Protein AF-A0A413YVV0-F1 (afdb_monomer_lite)

Foldseek 3Di:
DDPPPPPDDPPFPPPQAAAPPPGDGCVGQPPPNAWDWDWDADDPDDPQHRHTDTGTHGPVRVCVVLVVVQVVDPDRPDDDDD

Sequence (82 aa):
MFYIQRKDADDMAKGLTRCNVCGKTVEQVFENQMPISIHDRVGYGSKHDGSMLDLDICPDCFDKLIDSFAEKCAINPIKENL

Organism: NCBI:txid39485

Secondary structure (DSSP, 8-state):
-------SSSSS--SSSB-TTT--BHHHH-SS---EEEEEE--SSSTTTTPEEEEEE-HHHHHHHHHHHHTT-SS-S-----

pLDDT: mean 76.21, std 16.93, range [35.0, 94.38]

Radius of gyration: 16.24 Å; chains: 1; bounding box: 24×59×34 Å

Structure (mmCIF, N/CA/C/O backbone):
data_AF-A0A413YVV0-F1
#
_entry.id   AF-A0A413YVV0-F1
#
loop_
_atom_site.group_PDB
_atom_site.id
_atom_site.type_symbol
_atom_site.label_atom_id
_atom_site.label_alt_id
_atom_site.label_comp_id
_atom_site.label_asym_id
_atom_site.label_entity_id
_atom_site.label_seq_id
_atom_site.pdbx_PDB_ins_code
_atom_site.Cartn_x
_atom_site.Cartn_y
_atom_site.Cartn_z
_atom_site.occupancy
_atom_site.B_iso_or_equiv
_atom_site.auth_seq_id
_atom_site.auth_comp_id
_atom_site.auth_asym_id
_atom_site.auth_atom_id
_atom_site.pdbx_PDB_model_num
ATOM 1 N N . MET A 1 1 ? -8.920 39.770 -6.182 1.00 42.19 1 MET A N 1
ATOM 2 C CA . MET A 1 1 ? -9.420 38.804 -5.183 1.00 42.19 1 MET A CA 1
ATOM 3 C C . MET A 1 1 ? -9.520 37.452 -5.865 1.00 42.19 1 MET A C 1
ATOM 5 O O . MET A 1 1 ? -10.397 37.284 -6.697 1.00 42.19 1 MET A O 1
ATOM 9 N N . PHE A 1 2 ? -8.616 36.526 -5.563 1.00 37.97 2 PHE A N 1
ATOM 10 C CA . PHE A 1 2 ? -8.747 35.126 -5.963 1.00 37.97 2 PHE A CA 1
ATOM 11 C C . PHE A 1 2 ? -8.353 34.291 -4.746 1.00 37.97 2 PHE A C 1
ATOM 13 O O . PHE A 1 2 ? -7.175 34.067 -4.488 1.00 37.97 2 PHE A O 1
ATOM 20 N N . TYR A 1 3 ? -9.345 33.925 -3.935 1.00 35.00 3 TYR A N 1
ATOM 21 C CA . TYR A 1 3 ? -9.163 32.960 -2.856 1.00 35.00 3 TYR A CA 1
ATOM 22 C C . TYR A 1 3 ? -9.133 31.570 -3.490 1.00 35.00 3 TYR A C 1
ATOM 24 O O . TYR A 1 3 ? -10.177 30.976 -3.745 1.00 35.00 3 TYR A O 1
ATOM 32 N N . ILE A 1 4 ? -7.933 31.067 -3.782 1.00 51.72 4 ILE A N 1
ATOM 33 C CA . ILE A 1 4 ? -7.735 29.650 -4.090 1.00 51.72 4 ILE A CA 1
ATOM 34 C C . ILE A 1 4 ? -7.915 28.911 -2.761 1.00 51.72 4 ILE A C 1
ATOM 36 O O . ILE A 1 4 ? -7.062 28.975 -1.875 1.00 51.72 4 ILE A O 1
ATOM 40 N N . GLN A 1 5 ? -9.081 28.291 -2.597 1.00 47.53 5 GLN A N 1
ATOM 41 C CA . GLN A 1 5 ? -9.412 27.416 -1.476 1.00 47.53 5 GLN A CA 1
ATOM 42 C C . GLN A 1 5 ? -8.449 26.218 -1.513 1.00 47.53 5 GLN A C 1
ATOM 44 O O . GLN A 1 5 ? -8.649 25.291 -2.291 1.00 47.53 5 GLN A O 1
ATOM 49 N N . ARG A 1 6 ? -7.371 26.265 -0.717 1.00 49.88 6 ARG A N 1
ATOM 50 C CA . ARG A 1 6 ? -6.481 25.121 -0.468 1.00 49.88 6 ARG A CA 1
ATOM 51 C C . ARG A 1 6 ? -7.286 24.064 0.284 1.00 49.88 6 ARG A C 1
ATOM 53 O O . ARG A 1 6 ? -7.489 24.209 1.485 1.00 49.88 6 ARG A O 1
ATOM 60 N N . LYS A 1 7 ? -7.767 23.050 -0.434 1.00 47.84 7 LYS A N 1
ATOM 61 C CA . LYS A 1 7 ? -8.565 21.944 0.113 1.00 47.84 7 LYS A CA 1
ATOM 62 C C . LYS A 1 7 ? -7.751 20.649 0.263 1.00 47.84 7 LYS A C 1
ATOM 64 O O . LYS A 1 7 ? -8.301 19.625 0.629 1.00 47.84 7 LYS A O 1
ATOM 69 N N . ASP A 1 8 ? -6.438 20.703 0.042 1.00 46.78 8 ASP A N 1
ATOM 70 C CA . ASP A 1 8 ? -5.619 19.510 -0.217 1.00 46.78 8 ASP A CA 1
ATOM 71 C C . ASP A 1 8 ? -4.502 19.300 0.823 1.00 46.78 8 ASP A C 1
ATOM 73 O O . ASP A 1 8 ? -3.362 19.006 0.475 1.00 46.78 8 ASP A O 1
ATOM 77 N N . ALA A 1 9 ? -4.794 19.509 2.111 1.00 47.00 9 ALA A N 1
ATOM 78 C CA . ALA A 1 9 ? -3.846 19.217 3.200 1.00 47.00 9 ALA A CA 1
ATOM 79 C C . ALA A 1 9 ? -4.469 18.483 4.402 1.00 47.00 9 ALA A C 1
ATOM 81 O O . ALA A 1 9 ? -3.742 18.051 5.298 1.00 47.00 9 ALA A O 1
ATOM 82 N N . ASP A 1 10 ? -5.795 18.330 4.431 1.00 46.69 10 ASP A N 1
ATOM 83 C CA . ASP A 1 10 ? -6.510 17.649 5.518 1.00 46.69 10 ASP A CA 1
ATOM 84 C C . ASP A 1 10 ? -6.967 16.224 5.159 1.00 46.69 10 ASP A C 1
ATOM 86 O O . ASP A 1 10 ? -7.349 15.484 6.058 1.00 46.69 10 ASP A O 1
ATOM 90 N N . ASP A 1 11 ? -6.837 15.810 3.891 1.00 51.66 11 ASP A N 1
ATOM 91 C CA . ASP A 1 11 ? -7.126 14.440 3.422 1.00 51.66 11 ASP A CA 1
ATOM 92 C C . ASP A 1 11 ? -5.869 13.556 3.292 1.00 51.66 11 ASP A C 1
ATOM 94 O O . ASP A 1 11 ? -5.948 12.411 2.845 1.00 51.66 11 ASP A O 1
ATOM 98 N N . MET A 1 12 ? -4.693 14.061 3.680 1.00 52.53 12 MET A N 1
ATOM 99 C CA . MET A 1 12 ? -3.528 13.196 3.877 1.00 52.53 12 MET A CA 1
ATOM 100 C C . MET A 1 12 ? -3.698 12.469 5.208 1.00 52.53 12 MET A C 1
ATOM 102 O O . MET A 1 12 ? -4.083 13.094 6.199 1.00 52.53 12 MET A O 1
ATOM 106 N N . ALA A 1 13 ? -3.454 11.158 5.228 1.00 51.66 13 ALA A N 1
ATOM 107 C CA . ALA A 1 13 ? -3.486 10.351 6.440 1.00 51.66 13 ALA A CA 1
ATOM 108 C C . ALA A 1 13 ? -2.372 10.841 7.378 1.00 51.66 13 ALA A C 1
ATOM 110 O O . ALA A 1 13 ? -1.268 10.323 7.366 1.00 51.66 13 ALA A O 1
ATOM 111 N N . LYS A 1 14 ? -2.648 11.897 8.158 1.00 52.31 14 LYS A N 1
ATOM 112 C CA . LYS A 1 14 ? -1.722 12.528 9.106 1.00 52.31 14 LYS A CA 1
ATOM 113 C C . LYS A 1 14 ? -1.387 11.554 10.237 1.00 52.31 14 LYS A C 1
ATOM 115 O O . LYS A 1 14 ? -1.864 11.746 11.346 1.00 52.31 14 LYS A O 1
ATOM 120 N N . GLY A 1 15 ? -0.580 10.537 9.947 1.00 54.00 15 GLY A N 1
ATOM 121 C CA . GLY A 1 15 ? -0.070 9.542 10.878 1.00 54.00 15 GLY A CA 1
ATOM 122 C C . GLY A 1 15 ? -1.155 8.763 11.622 1.00 54.00 15 GLY A C 1
ATOM 123 O O . GLY A 1 15 ? -1.857 9.295 12.482 1.00 54.00 15 GLY A O 1
ATOM 124 N N . LEU A 1 16 ? -1.228 7.455 11.382 1.00 58.09 16 LEU A N 1
ATOM 125 C CA . LEU A 1 16 ? -1.797 6.500 12.339 1.00 58.09 16 LEU A CA 1
ATOM 126 C C . LEU A 1 16 ? -3.236 6.814 12.787 1.00 58.09 16 LEU A C 1
ATOM 128 O O . LEU A 1 16 ? -3.607 6.549 13.928 1.00 58.09 16 LEU A O 1
ATOM 132 N N . THR A 1 17 ? -4.081 7.382 11.927 1.00 65.31 17 THR A N 1
ATOM 133 C CA . THR A 1 17 ? -5.477 7.655 12.320 1.00 65.31 17 THR A CA 1
ATOM 134 C C . THR A 1 17 ? -6.483 6.790 11.588 1.00 65.31 17 THR A C 1
ATOM 136 O O . THR A 1 17 ? -7.560 6.545 12.133 1.00 65.31 17 THR A O 1
ATOM 139 N N . ARG A 1 18 ? -6.167 6.289 10.384 1.00 80.94 18 ARG A N 1
ATOM 140 C CA . ARG A 1 18 ? -7.149 5.590 9.548 1.00 80.94 18 ARG A CA 1
ATOM 141 C C . ARG A 1 18 ? -6.509 4.703 8.485 1.00 80.94 18 ARG A C 1
ATOM 143 O O . ARG A 1 18 ? -5.575 5.121 7.821 1.00 80.94 18 ARG A O 1
ATOM 150 N N . CYS A 1 19 ? -7.082 3.523 8.248 1.00 86.31 19 CYS A N 1
ATOM 151 C CA . CYS A 1 19 ? -6.698 2.696 7.105 1.00 86.31 19 CYS A CA 1
ATOM 152 C C . CYS A 1 19 ? -7.160 3.331 5.780 1.00 86.31 19 CYS A C 1
ATOM 154 O O . CYS A 1 19 ? -8.358 3.553 5.600 1.00 86.31 19 CYS A O 1
ATOM 156 N N . ASN A 1 20 ? -6.256 3.533 4.817 1.00 87.25 20 ASN A N 1
ATOM 157 C CA . ASN A 1 20 ? -6.581 4.088 3.494 1.00 87.25 20 ASN A CA 1
ATOM 158 C C . ASN A 1 20 ? -7.509 3.188 2.653 1.00 87.25 20 ASN A C 1
ATOM 160 O O . ASN A 1 20 ? -8.156 3.681 1.734 1.00 87.25 20 ASN A O 1
ATOM 164 N N . VAL A 1 21 ? -7.582 1.883 2.949 1.00 89.25 21 VAL A N 1
ATOM 165 C CA . VAL A 1 21 ? -8.394 0.915 2.188 1.00 89.25 21 VAL A CA 1
ATOM 166 C C . VAL A 1 21 ? -9.809 0.797 2.754 1.00 89.25 21 VAL A C 1
ATOM 168 O O . VAL A 1 21 ? -10.782 1.045 2.048 1.00 89.25 21 VAL A O 1
ATOM 171 N N . CYS A 1 22 ? -9.949 0.409 4.027 1.00 89.12 22 CYS A N 1
ATOM 172 C CA . CYS A 1 22 ? -11.266 0.192 4.637 1.00 89.12 22 CYS A CA 1
ATOM 173 C C . CYS A 1 22 ? -11.816 1.411 5.385 1.00 89.12 22 CYS A C 1
ATOM 175 O O . CYS A 1 22 ? -12.981 1.413 5.777 1.00 89.12 22 CYS A O 1
ATOM 177 N N . GLY A 1 23 ? -10.996 2.435 5.624 1.00 85.75 23 GLY A N 1
ATOM 178 C CA . GLY A 1 23 ? -11.422 3.647 6.307 1.00 85.75 23 GLY A CA 1
ATOM 179 C C . GLY A 1 23 ? -11.732 3.474 7.797 1.00 85.75 23 GLY A C 1
ATOM 180 O O . GLY A 1 23 ? -12.343 4.373 8.371 1.00 85.75 23 GLY A O 1
ATOM 181 N N . LYS A 1 24 ? -11.362 2.365 8.439 1.00 83.50 24 LYS A N 1
ATOM 182 C CA . LYS A 1 24 ? -11.516 2.219 9.894 1.00 83.50 24 LYS A CA 1
ATOM 183 C C . LYS A 1 24 ? -10.407 2.981 10.635 1.00 83.50 24 LYS A C 1
ATOM 185 O O . LYS A 1 24 ? -9.287 3.060 10.119 1.00 83.50 24 LYS A O 1
ATOM 190 N N . THR A 1 25 ? -10.716 3.551 11.801 1.00 78.50 25 THR A N 1
ATOM 191 C CA . THR A 1 25 ? -9.745 4.328 12.595 1.00 78.50 25 THR A CA 1
ATOM 192 C C . THR A 1 25 ? -8.826 3.445 13.419 1.00 78.50 25 THR A C 1
ATOM 194 O O . THR A 1 25 ? -9.134 2.273 13.639 1.00 78.50 25 THR A O 1
ATOM 197 N N . VAL A 1 26 ? -7.710 4.001 13.905 1.00 66.62 26 VAL A N 1
ATOM 198 C CA . VAL A 1 26 ? -6.730 3.207 14.655 1.00 66.62 26 VAL A CA 1
ATOM 199 C C . VAL A 1 26 ? -7.323 2.533 15.902 1.00 66.62 26 VAL A C 1
ATOM 201 O O . VAL A 1 26 ? -7.055 1.369 16.176 1.00 66.62 26 VAL A O 1
ATOM 204 N N . GLU A 1 27 ? -8.270 3.183 16.567 1.00 66.31 27 GLU A N 1
ATOM 205 C CA . GLU A 1 27 ? -8.979 2.613 17.720 1.00 66.31 27 GLU A CA 1
ATOM 206 C C . GLU A 1 27 ? -9.888 1.424 17.352 1.00 66.31 27 GLU A C 1
ATOM 208 O O . GLU A 1 27 ? -10.165 0.578 18.190 1.00 66.31 27 GLU A O 1
ATOM 213 N N . GLN A 1 28 ? -10.359 1.337 16.103 1.00 64.12 28 GLN A N 1
ATOM 214 C CA . GLN A 1 28 ? -11.333 0.330 15.660 1.00 64.12 28 GLN A CA 1
ATOM 215 C C . GLN A 1 28 ? -10.706 -0.938 15.065 1.00 64.12 28 GLN A C 1
ATOM 217 O O . GLN A 1 28 ? -11.403 -1.940 14.900 1.00 64.12 28 GLN A O 1
ATOM 222 N N . VAL A 1 29 ? -9.438 -0.887 14.650 1.00 58.19 29 VAL A N 1
ATOM 223 C CA . VAL A 1 29 ? -8.759 -2.003 13.949 1.00 58.19 29 VAL A CA 1
ATOM 224 C C . VAL A 1 29 ? -7.471 -2.441 14.622 1.00 58.19 29 VAL A C 1
ATOM 226 O O . VAL A 1 29 ? -6.975 -3.517 14.309 1.00 58.19 29 VAL A O 1
ATOM 229 N N . PHE A 1 30 ? -6.922 -1.625 15.521 1.00 61.94 30 PHE A N 1
ATOM 230 C CA . PHE A 1 30 ? -5.555 -1.776 16.005 1.00 61.94 30 PHE A CA 1
ATOM 231 C C . PHE A 1 30 ? -5.494 -1.842 17.530 1.00 61.94 30 PHE A C 1
ATOM 233 O O . PHE A 1 30 ? -4.519 -1.391 18.128 1.00 61.94 30 PHE A O 1
ATOM 240 N N . GLU A 1 31 ? -6.501 -2.439 18.177 1.00 57.47 31 GLU A N 1
ATOM 241 C CA . GLU A 1 31 ? -6.335 -2.939 19.545 1.00 57.47 31 GLU A CA 1
ATOM 242 C C . GLU A 1 31 ? -5.196 -3.982 19.531 1.00 57.47 31 GLU A C 1
ATOM 244 O O . GLU A 1 31 ? -5.402 -5.160 19.250 1.00 57.47 31 GLU A O 1
ATOM 249 N N . ASN A 1 32 ? -3.968 -3.513 19.776 1.00 58.66 32 ASN A N 1
ATOM 250 C CA . ASN A 1 32 ? -2.703 -4.257 19.845 1.00 58.66 32 ASN A CA 1
ATOM 251 C C . ASN A 1 32 ? -2.088 -4.753 18.520 1.00 58.66 32 ASN A C 1
ATOM 253 O O . ASN A 1 32 ? -1.190 -5.594 18.555 1.00 58.66 32 ASN A O 1
ATOM 257 N N . GLN A 1 33 ? -2.503 -4.235 17.363 1.00 64.38 33 GLN A N 1
ATOM 258 C CA . GLN A 1 33 ? -1.892 -4.581 16.069 1.00 64.38 33 GLN A CA 1
ATOM 259 C C . GLN A 1 33 ? -1.197 -3.366 15.456 1.00 64.38 33 GLN A C 1
ATOM 261 O O . GLN A 1 33 ? -1.717 -2.259 15.533 1.00 64.38 33 GLN A O 1
ATOM 266 N N . MET A 1 34 ? -0.019 -3.545 14.853 1.00 68.88 34 MET A N 1
ATOM 267 C CA . MET A 1 34 ? 0.687 -2.437 14.196 1.00 68.88 34 MET A CA 1
ATOM 268 C C . MET A 1 34 ? 0.229 -2.292 12.736 1.00 68.88 34 MET A C 1
ATOM 270 O O . MET A 1 34 ? 0.204 -3.296 12.021 1.00 68.88 34 MET A O 1
ATOM 274 N N . PRO A 1 35 ? -0.128 -1.076 12.273 1.00 76.12 35 PRO A N 1
ATOM 275 C CA . PRO A 1 35 ? -0.367 -0.824 10.856 1.00 76.12 35 PRO A CA 1
ATOM 276 C C . PRO A 1 35 ? 0.885 -1.033 10.015 1.00 76.12 35 PRO A C 1
ATOM 278 O O . PRO A 1 35 ? 2.012 -0.867 10.481 1.00 76.12 35 PRO A O 1
ATOM 281 N N . ILE A 1 36 ? 0.654 -1.342 8.741 1.00 85.19 36 ILE A N 1
ATOM 282 C CA . ILE A 1 36 ? 1.675 -1.247 7.709 1.00 85.19 36 ILE A CA 1
ATOM 283 C C . ILE A 1 36 ? 1.622 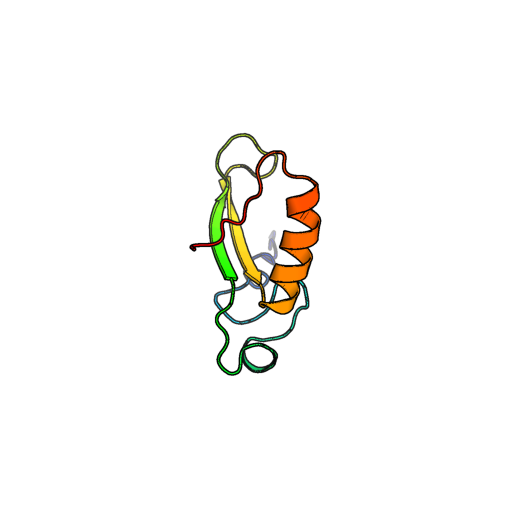0.184 7.179 1.00 85.19 36 ILE A C 1
ATOM 285 O O . ILE A 1 36 ? 0.615 0.581 6.587 1.00 85.19 36 ILE A O 1
ATOM 289 N N . SER A 1 37 ? 2.705 0.929 7.396 1.00 85.00 37 SER A N 1
ATOM 290 C CA . SER A 1 37 ? 2.800 2.349 7.056 1.00 85.00 37 SER A CA 1
ATOM 291 C C . SER A 1 37 ? 3.934 2.610 6.063 1.00 85.00 37 SER A C 1
ATOM 293 O O . SER A 1 37 ? 5.076 2.208 6.297 1.00 85.00 37 SER A O 1
ATOM 295 N N . ILE A 1 38 ? 3.627 3.285 4.953 1.00 87.00 38 ILE A N 1
ATOM 296 C CA . ILE A 1 38 ? 4.595 3.724 3.941 1.00 87.00 38 ILE A CA 1
ATOM 297 C C . ILE A 1 38 ? 4.456 5.233 3.773 1.00 87.00 38 ILE A C 1
ATOM 299 O O . ILE A 1 38 ? 3.458 5.722 3.241 1.00 87.00 38 ILE A O 1
ATOM 303 N N . HIS A 1 39 ? 5.496 5.949 4.189 1.00 88.88 39 HIS A N 1
ATOM 304 C CA . HIS A 1 39 ? 5.599 7.395 4.043 1.00 88.88 39 HIS A CA 1
ATOM 305 C C . HIS A 1 39 ? 6.882 7.711 3.284 1.00 88.88 39 HIS A C 1
ATOM 307 O O . HIS A 1 39 ? 7.949 7.848 3.882 1.00 88.88 39 HIS A O 1
ATOM 313 N N . ASP A 1 40 ? 6.796 7.768 1.959 1.00 87.81 40 ASP A N 1
ATOM 314 C CA . ASP A 1 40 ? 7.974 7.978 1.119 1.00 87.81 40 ASP A CA 1
ATOM 315 C C . ASP A 1 40 ? 7.658 8.850 -0.094 1.00 87.81 40 ASP A C 1
ATOM 317 O O . ASP A 1 40 ? 6.510 9.007 -0.512 1.00 87.81 40 ASP A O 1
ATOM 321 N N . ARG A 1 41 ? 8.692 9.448 -0.674 1.00 89.38 41 ARG A N 1
ATOM 322 C CA . ARG A 1 41 ? 8.579 10.208 -1.910 1.00 89.38 41 ARG A CA 1
ATOM 323 C C . ARG A 1 41 ? 8.699 9.263 -3.096 1.00 89.38 41 ARG A C 1
ATOM 325 O O . ARG A 1 41 ? 9.681 8.540 -3.240 1.00 89.38 41 ARG A O 1
ATOM 332 N N . VAL A 1 42 ? 7.736 9.343 -4.007 1.00 88.12 42 VAL A N 1
ATOM 333 C CA . VAL A 1 42 ? 7.787 8.596 -5.263 1.00 88.12 42 VAL A CA 1
ATOM 334 C C . VAL A 1 42 ? 8.964 9.108 -6.095 1.00 88.12 42 VAL A C 1
ATOM 336 O O . VAL A 1 42 ? 9.040 10.297 -6.431 1.00 88.12 42 VAL A O 1
ATOM 339 N N . GLY A 1 43 ? 9.895 8.199 -6.393 1.00 87.19 43 GLY A N 1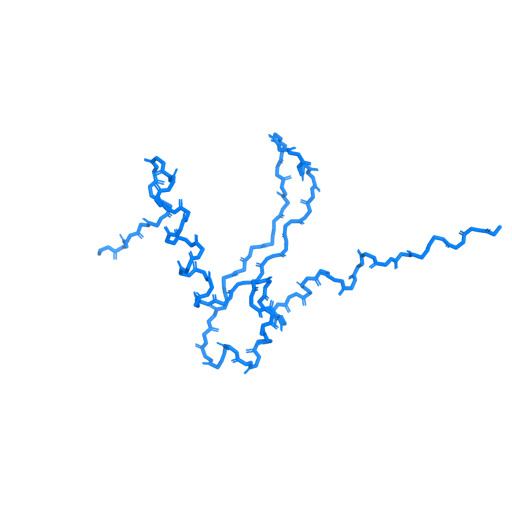
ATOM 340 C CA . GLY A 1 43 ? 11.034 8.456 -7.270 1.00 87.19 43 GLY A CA 1
ATOM 341 C C . GLY A 1 43 ? 10.609 8.789 -8.702 1.00 87.19 43 GLY A C 1
ATOM 342 O O . GLY A 1 43 ? 9.432 8.744 -9.043 1.00 87.19 43 GLY A O 1
ATOM 343 N N . TYR A 1 44 ? 11.582 9.127 -9.546 1.00 84.81 44 TYR A N 1
ATOM 344 C CA . TYR A 1 44 ? 11.324 9.472 -10.945 1.00 84.81 44 TYR A CA 1
ATOM 345 C C . TYR A 1 44 ? 11.125 8.223 -11.821 1.00 84.81 44 TYR A C 1
ATOM 347 O O . TYR A 1 44 ? 11.848 7.240 -11.659 1.00 84.81 44 TYR A O 1
ATOM 355 N N . GLY A 1 45 ? 10.197 8.277 -12.781 1.00 87.62 45 GLY A N 1
ATOM 356 C CA . GLY A 1 45 ? 9.903 7.191 -13.730 1.00 87.62 45 GLY A CA 1
ATOM 357 C C . GLY A 1 45 ? 8.451 6.697 -13.734 1.00 87.62 45 GLY A C 1
ATOM 358 O O . GLY A 1 45 ? 8.122 5.741 -14.434 1.00 87.62 45 GLY A O 1
ATOM 359 N N . SER A 1 46 ? 7.571 7.341 -12.975 1.00 89.25 46 SER A N 1
ATOM 360 C CA . SER A 1 46 ? 6.139 7.075 -12.892 1.00 89.25 46 SER A CA 1
ATOM 361 C C . SER A 1 46 ? 5.322 8.319 -13.271 1.00 89.25 46 SER A C 1
ATOM 363 O O . SER A 1 46 ? 5.818 9.435 -13.372 1.00 89.25 46 SER A O 1
ATOM 365 N N . LYS A 1 47 ? 4.005 8.173 -13.422 1.00 91.75 47 LYS A N 1
ATOM 366 C CA . LYS A 1 47 ? 3.111 9.339 -13.574 1.00 91.75 47 LYS A CA 1
ATOM 367 C C . LYS A 1 47 ? 2.954 10.175 -12.289 1.00 91.75 47 LYS A C 1
ATOM 369 O O . LYS A 1 47 ? 2.267 11.190 -12.315 1.00 91.75 47 LYS A O 1
ATOM 374 N N . HIS A 1 48 ? 3.527 9.726 -11.171 1.00 88.69 48 HIS A N 1
ATOM 375 C CA . HIS A 1 48 ? 3.391 10.326 -9.840 1.00 88.69 48 HIS A CA 1
ATOM 376 C C . HIS A 1 48 ? 4.716 10.881 -9.300 1.00 88.69 48 HIS A C 1
ATOM 378 O O . HIS A 1 48 ? 4.856 11.082 -8.095 1.00 88.69 48 HIS A O 1
ATOM 384 N N . ASP A 1 49 ? 5.676 11.147 -10.181 1.00 85.62 49 ASP A N 1
ATOM 385 C CA . ASP A 1 49 ? 7.020 11.591 -9.818 1.00 85.62 49 ASP A CA 1
ATOM 386 C C . ASP A 1 49 ? 7.026 12.789 -8.867 1.00 85.62 49 ASP A C 1
ATOM 388 O O . ASP A 1 49 ? 6.339 13.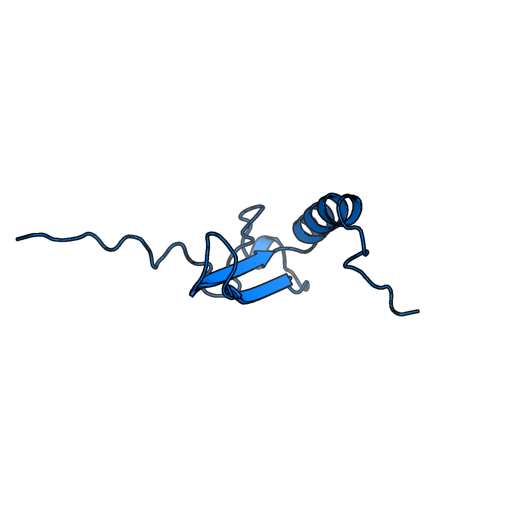791 -9.073 1.00 85.62 49 ASP A O 1
ATOM 392 N N . GLY A 1 50 ? 7.817 12.674 -7.798 1.00 86.69 50 GLY A N 1
ATOM 393 C CA . GLY A 1 50 ? 7.970 13.720 -6.792 1.00 86.69 50 GLY A CA 1
ATOM 394 C C . GLY A 1 50 ? 6.778 13.885 -5.842 1.00 86.69 50 GLY A C 1
ATOM 395 O O . GLY A 1 50 ? 6.852 14.742 -4.957 1.00 86.69 50 GLY A O 1
ATOM 396 N N . SER A 1 51 ? 5.721 13.079 -5.984 1.00 89.31 51 SER A N 1
ATOM 397 C CA . SER A 1 51 ? 4.588 13.056 -5.050 1.00 89.31 51 SER A CA 1
ATOM 398 C C . SER A 1 51 ? 4.973 12.370 -3.737 1.00 89.31 51 SER A C 1
ATOM 400 O O . SER A 1 51 ? 5.853 11.509 -3.708 1.00 89.31 51 SER A O 1
ATOM 402 N N . MET A 1 52 ? 4.296 12.737 -2.650 1.00 89.56 52 MET A N 1
ATOM 403 C CA . MET A 1 52 ? 4.398 12.029 -1.372 1.00 89.56 52 MET A CA 1
ATOM 404 C C . MET A 1 52 ? 3.393 10.876 -1.355 1.00 89.56 52 MET A C 1
ATOM 406 O O . MET A 1 52 ? 2.201 11.100 -1.562 1.00 89.56 52 MET A O 1
ATOM 410 N N . LEU A 1 53 ? 3.878 9.660 -1.120 1.00 88.31 53 LEU A N 1
ATOM 411 C CA . LEU A 1 53 ? 3.058 8.510 -0.770 1.00 88.31 53 LEU A CA 1
ATOM 412 C C . LEU A 1 53 ? 2.892 8.506 0.747 1.00 88.31 53 LEU A C 1
ATOM 414 O O . LEU A 1 53 ? 3.882 8.510 1.472 1.00 88.31 53 LEU A O 1
ATOM 418 N N . ASP A 1 54 ? 1.644 8.521 1.194 1.00 88.06 54 ASP A N 1
ATOM 419 C CA . ASP A 1 54 ? 1.271 8.530 2.603 1.00 88.06 54 ASP A CA 1
ATOM 420 C C . ASP A 1 54 ? 0.172 7.485 2.813 1.00 88.06 54 ASP A C 1
ATOM 422 O O . ASP A 1 54 ? -0.988 7.695 2.438 1.00 88.06 54 ASP A O 1
ATOM 426 N N . LEU A 1 55 ? 0.579 6.302 3.267 1.00 87.19 55 LEU A N 1
ATOM 427 C CA . LEU A 1 55 ? -0.241 5.101 3.223 1.00 87.19 55 LEU A CA 1
ATOM 428 C C . LEU A 1 55 ? -0.183 4.348 4.549 1.00 87.19 55 LEU A C 1
ATOM 430 O O . LEU A 1 55 ? 0.849 3.778 4.879 1.00 87.19 55 LEU A O 1
ATOM 434 N N . ASP A 1 56 ? -1.324 4.262 5.226 1.00 86.75 56 ASP A N 1
ATOM 435 C CA . ASP A 1 56 ? -1.570 3.457 6.416 1.00 86.75 56 ASP A CA 1
ATOM 436 C C . ASP A 1 56 ? -2.585 2.346 6.096 1.00 86.75 56 ASP A C 1
ATOM 438 O O . ASP A 1 56 ? -3.717 2.589 5.659 1.00 86.75 56 ASP A O 1
ATOM 442 N N . ILE A 1 57 ? -2.213 1.085 6.316 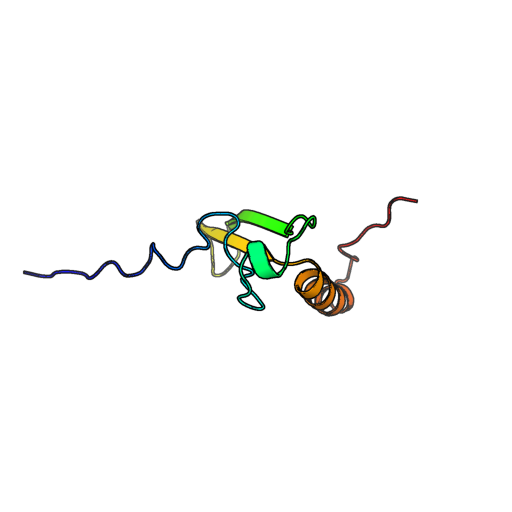1.00 88.12 57 ILE A N 1
ATOM 443 C CA . ILE A 1 57 ? -3.066 -0.073 6.018 1.00 88.12 57 ILE A CA 1
ATOM 444 C C . ILE A 1 57 ? -3.187 -0.979 7.246 1.00 88.12 57 ILE A C 1
ATOM 446 O O . ILE A 1 57 ? -2.200 -1.299 7.905 1.00 88.12 57 ILE A O 1
ATOM 450 N N . CYS A 1 58 ? -4.417 -1.407 7.559 1.00 87.12 58 CYS A N 1
ATOM 451 C CA . CYS A 1 58 ? -4.647 -2.402 8.606 1.00 87.12 58 CYS A CA 1
ATOM 452 C C . CYS A 1 58 ? -4.264 -3.814 8.127 1.00 87.12 58 CYS A C 1
ATOM 454 O O . CYS A 1 58 ? -4.415 -4.086 6.933 1.00 87.12 58 CYS A O 1
ATOM 456 N N . PRO A 1 59 ? -3.862 -4.732 9.024 1.00 86.25 59 PRO A N 1
ATOM 457 C CA . PRO A 1 59 ? -3.414 -6.080 8.654 1.00 86.25 59 PRO A CA 1
ATOM 458 C C . PRO A 1 59 ? -4.373 -6.809 7.699 1.00 86.25 59 PRO A C 1
ATOM 460 O O . PRO A 1 59 ? -3.974 -7.178 6.601 1.00 86.25 59 PRO A O 1
ATOM 463 N N . ASP A 1 60 ? -5.675 -6.832 8.011 1.00 88.00 60 ASP A N 1
ATOM 464 C CA . ASP A 1 60 ? -6.693 -7.468 7.155 1.00 88.00 60 ASP A CA 1
ATOM 465 C C . ASP A 1 60 ? -6.733 -6.937 5.708 1.00 88.00 60 ASP A C 1
ATOM 467 O O . ASP A 1 60 ? -7.111 -7.644 4.772 1.00 88.00 60 ASP A O 1
ATOM 471 N N . CYS A 1 61 ? -6.463 -5.641 5.522 1.00 90.19 61 CYS A N 1
ATOM 472 C CA . CYS A 1 61 ? -6.453 -5.023 4.197 1.00 90.19 61 CYS A CA 1
ATOM 473 C C . CYS A 1 61 ? -5.113 -5.228 3.501 1.00 90.19 61 CYS A C 1
ATOM 475 O O . CYS A 1 61 ? -5.087 -5.312 2.274 1.00 90.19 61 CYS A O 1
ATOM 477 N N . PHE A 1 62 ? -4.027 -5.299 4.271 1.00 90.38 62 PHE A N 1
ATOM 478 C CA . PHE A 1 62 ? -2.708 -5.607 3.751 1.00 90.38 62 PHE A CA 1
ATOM 479 C C . PHE A 1 62 ? -2.680 -7.021 3.174 1.00 90.38 62 PHE A C 1
ATOM 481 O O . PHE A 1 62 ? -2.303 -7.151 2.016 1.00 90.38 62 PHE A O 1
ATOM 488 N N . ASP A 1 63 ? -3.187 -8.023 3.898 1.00 90.62 63 ASP A N 1
ATOM 489 C CA . ASP A 1 63 ? -3.250 -9.417 3.429 1.00 90.62 63 ASP A CA 1
ATOM 490 C C . ASP A 1 63 ? -3.982 -9.516 2.083 1.00 90.62 63 ASP A C 1
ATOM 492 O O . ASP A 1 63 ? -3.445 -9.991 1.087 1.00 90.62 63 ASP A O 1
ATOM 496 N N . LYS A 1 64 ? -5.175 -8.917 1.985 1.00 91.38 64 LYS A N 1
ATOM 497 C CA . LYS A 1 64 ? -5.946 -8.900 0.728 1.00 91.38 64 LYS A CA 1
ATOM 498 C C . LYS A 1 64 ? -5.202 -8.219 -0.417 1.00 91.38 64 LYS A C 1
ATOM 500 O O . LYS A 1 64 ? -5.307 -8.653 -1.568 1.00 91.38 64 LYS A O 1
ATOM 505 N N . LEU A 1 65 ? -4.519 -7.113 -0.122 1.00 91.75 65 LEU A N 1
ATOM 506 C CA . LEU A 1 65 ? -3.773 -6.349 -1.114 1.00 91.75 65 LEU A CA 1
ATOM 507 C C . LEU A 1 65 ? -2.564 -7.144 -1.598 1.00 91.75 65 LEU A C 1
ATOM 509 O O . LEU A 1 65 ? -2.353 -7.230 -2.808 1.00 91.75 65 LEU A O 1
ATOM 513 N N . ILE A 1 66 ? -1.790 -7.714 -0.676 1.00 91.25 66 ILE A N 1
ATOM 514 C CA . ILE A 1 66 ? -0.549 -8.403 -1.000 1.00 91.25 66 ILE A CA 1
ATOM 515 C C . ILE A 1 66 ? -0.815 -9.749 -1.660 1.00 91.25 66 ILE A C 1
ATOM 517 O O . ILE A 1 66 ? -0.150 -10.034 -2.646 1.00 91.25 66 ILE A O 1
ATOM 521 N N . ASP A 1 67 ? -1.841 -10.496 -1.245 1.00 90.88 67 ASP A N 1
ATOM 522 C CA . ASP A 1 67 ? -2.249 -11.740 -1.906 1.00 90.88 67 ASP A CA 1
ATOM 523 C C . ASP A 1 67 ? -2.630 -11.470 -3.368 1.00 90.88 67 ASP A C 1
ATOM 525 O O . ASP A 1 67 ? -2.098 -12.078 -4.296 1.00 90.88 67 ASP A O 1
ATOM 529 N N . SER A 1 68 ? -3.473 -10.455 -3.594 1.00 89.88 68 SER A N 1
ATOM 530 C CA . SER A 1 68 ? -3.914 -10.063 -4.942 1.00 89.88 68 SER A CA 1
ATOM 531 C C . SER A 1 68 ? -2.787 -9.491 -5.814 1.00 89.88 68 SER A C 1
ATOM 533 O O . SER A 1 68 ? -2.887 -9.478 -7.047 1.00 89.88 68 SER A O 1
ATOM 535 N N . PHE A 1 69 ? -1.755 -8.915 -5.194 1.00 91.38 69 PHE A N 1
ATOM 536 C CA . PHE A 1 69 ? -0.623 -8.312 -5.892 1.00 91.38 69 PHE A CA 1
ATOM 537 C C . PHE A 1 69 ? 0.477 -9.336 -6.177 1.00 91.38 69 PHE A C 1
ATOM 539 O O . PHE A 1 69 ? 0.998 -9.355 -7.291 1.00 91.38 69 PHE A O 1
ATOM 546 N N . ALA A 1 70 ? 0.778 -10.217 -5.222 1.00 90.94 70 ALA A N 1
ATOM 547 C CA . ALA A 1 70 ? 1.824 -11.228 -5.309 1.00 90.94 70 ALA A CA 1
ATOM 548 C C . ALA A 1 70 ? 1.597 -12.193 -6.478 1.00 90.94 70 ALA A C 1
ATOM 550 O O . ALA A 1 70 ? 2.553 -12.520 -7.176 1.00 90.94 70 ALA A O 1
ATOM 551 N N . GLU A 1 71 ? 0.344 -12.560 -6.772 1.00 88.94 71 GLU A N 1
ATOM 552 C CA . GLU A 1 71 ? -0.008 -13.374 -7.950 1.00 88.94 71 GLU A CA 1
ATOM 553 C C . GLU A 1 71 ? 0.420 -12.740 -9.286 1.00 88.94 71 GLU A C 1
ATOM 555 O O . GLU A 1 71 ? 0.618 -13.434 -10.282 1.00 88.94 71 GLU A O 1
ATOM 560 N N . LYS A 1 72 ? 0.568 -11.412 -9.327 1.00 92.44 72 LYS A N 1
ATOM 561 C CA . LYS A 1 72 ? 0.967 -10.659 -10.526 1.00 92.44 72 LYS A CA 1
ATOM 562 C C . LYS A 1 72 ? 2.468 -10.398 -10.576 1.00 92.44 72 LYS A C 1
ATOM 564 O O . LYS A 1 72 ? 2.963 -9.868 -11.572 1.00 92.44 72 LYS A O 1
ATOM 569 N N . CYS A 1 73 ? 3.196 -10.719 -9.512 1.00 90.19 73 CYS A N 1
ATOM 570 C CA . CYS A 1 73 ? 4.615 -10.445 -9.418 1.00 90.19 73 CYS A CA 1
ATOM 571 C C . CYS A 1 73 ? 5.426 -11.603 -10.001 1.00 90.19 73 CYS A C 1
ATOM 573 O O . CYS A 1 73 ? 5.274 -12.755 -9.610 1.00 90.19 73 CYS A O 1
ATOM 575 N N . ALA A 1 74 ? 6.375 -11.283 -10.883 1.00 94.38 74 ALA A N 1
ATOM 576 C CA . ALA A 1 74 ? 7.365 -12.261 -11.338 1.00 94.38 74 ALA A CA 1
ATOM 577 C C . ALA A 1 74 ? 8.294 -12.733 -10.198 1.00 94.38 74 ALA A C 1
ATOM 579 O O . ALA A 1 74 ? 8.876 -13.811 -10.277 1.00 94.38 74 ALA A O 1
ATOM 580 N N . ILE A 1 75 ? 8.442 -11.915 -9.150 1.00 89.88 75 ILE A N 1
ATOM 581 C CA . ILE A 1 75 ? 9.208 -12.203 -7.935 1.00 89.88 75 ILE A CA 1
ATOM 582 C C . ILE A 1 75 ? 8.281 -11.934 -6.753 1.00 89.88 75 ILE A C 1
ATOM 584 O O . ILE A 1 75 ? 7.800 -10.811 -6.617 1.00 89.88 75 ILE A O 1
ATOM 588 N N . ASN A 1 76 ? 8.028 -12.940 -5.914 1.00 87.75 76 ASN A N 1
ATOM 589 C CA . ASN A 1 76 ? 7.138 -12.781 -4.765 1.00 87.75 76 ASN A CA 1
ATOM 590 C C . ASN A 1 76 ? 7.685 -11.685 -3.820 1.00 87.75 76 ASN A C 1
ATOM 592 O O . ASN A 1 76 ? 8.841 -11.787 -3.395 1.00 87.75 76 ASN A O 1
ATOM 596 N N . PRO A 1 77 ? 6.898 -10.636 -3.511 1.00 87.88 77 PRO A N 1
ATOM 597 C CA . PRO A 1 77 ? 7.338 -9.548 -2.640 1.00 87.88 77 PRO A CA 1
ATOM 598 C C . PRO A 1 77 ? 7.449 -9.948 -1.162 1.00 87.88 77 PRO A C 1
ATOM 600 O O . PRO A 1 77 ? 8.093 -9.230 -0.399 1.00 87.88 77 PRO A O 1
ATOM 603 N N . ILE A 1 78 ? 6.846 -11.067 -0.745 1.00 86.88 78 ILE A N 1
ATOM 604 C CA . ILE A 1 78 ? 6.951 -11.590 0.619 1.00 86.88 78 ILE A CA 1
ATOM 605 C C . ILE A 1 78 ? 7.984 -12.714 0.649 1.00 86.88 78 ILE A C 1
ATOM 607 O O . ILE A 1 78 ? 7.952 -13.645 -0.157 1.00 86.88 78 ILE A O 1
ATOM 611 N N . LYS A 1 79 ? 8.883 -12.647 1.632 1.00 81.44 79 LYS A N 1
ATOM 612 C CA . LYS A 1 79 ? 9.809 -13.725 1.962 1.00 81.44 79 LYS A CA 1
ATOM 613 C C . LYS A 1 79 ? 9.541 -14.185 3.389 1.00 81.44 79 LYS A C 1
ATOM 615 O O . LYS A 1 79 ? 9.673 -13.393 4.318 1.00 81.44 79 LYS A O 1
ATOM 620 N N . GLU A 1 80 ? 9.197 -15.454 3.562 1.00 75.25 80 GLU A N 1
ATOM 621 C CA . GLU A 1 80 ? 9.142 -16.065 4.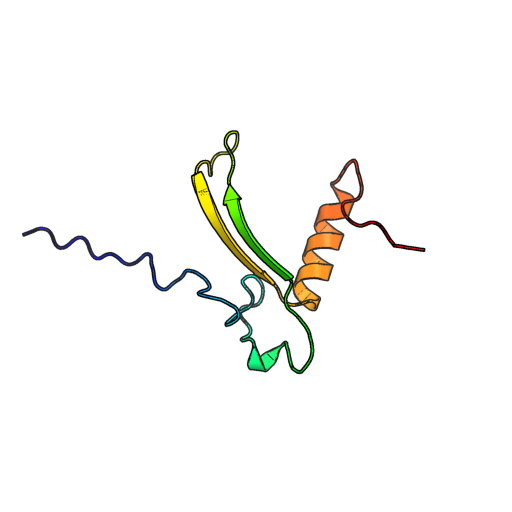889 1.00 75.25 80 GLU A CA 1
ATOM 622 C C . GLU A 1 80 ? 10.574 -16.198 5.431 1.00 75.25 80 GLU A C 1
ATOM 624 O O . GLU A 1 80 ? 11.462 -16.725 4.752 1.00 75.25 80 GLU A O 1
ATOM 629 N N . ASN A 1 81 ? 10.824 -15.685 6.638 1.00 63.28 81 ASN A N 1
ATOM 630 C CA . ASN A 1 81 ? 12.027 -16.045 7.385 1.00 63.28 81 ASN A CA 1
ATOM 631 C C . ASN A 1 81 ? 11.752 -17.399 8.049 1.00 63.28 81 ASN A C 1
ATOM 633 O O . ASN A 1 8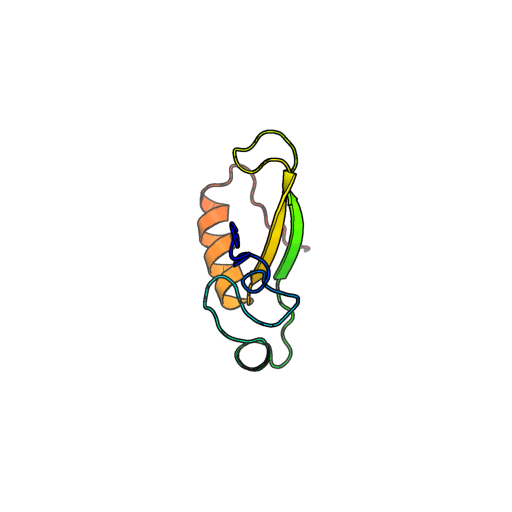1 ? 10.954 -17.465 8.982 1.00 63.28 81 ASN A O 1
ATOM 637 N N . LEU A 1 82 ? 12.382 -18.451 7.520 1.00 48.94 82 LEU A N 1
ATOM 638 C CA . LEU A 1 82 ? 12.462 -19.778 8.142 1.00 48.94 82 LEU A CA 1
ATOM 639 C C . LEU A 1 82 ? 13.386 -19.760 9.364 1.00 48.94 82 LEU A C 1
ATOM 641 O O . LEU A 1 82 ? 14.439 -19.083 9.286 1.00 48.94 82 LEU A O 1
#